Protein AF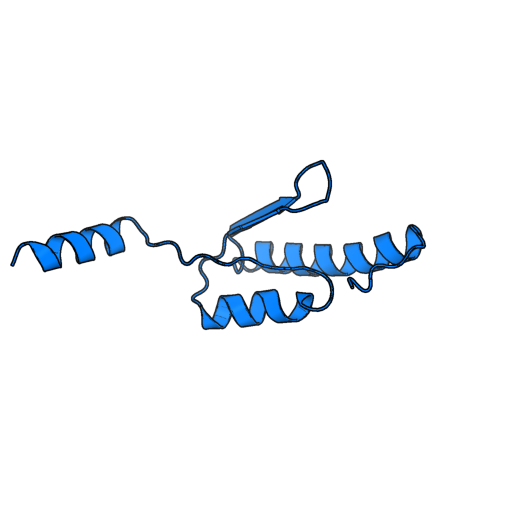-A0A7C3G412-F1 (afdb_monomer_lite)

pLDDT: mean 89.06, std 8.64, range [47.41, 98.0]

Foldseek 3Di:
D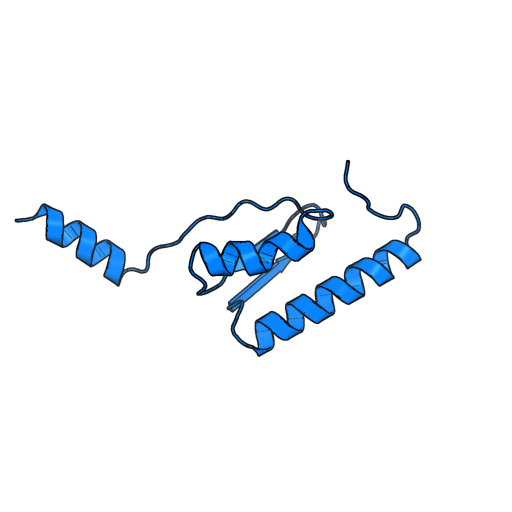APADPDPVSNCVVVVVVVVVVVVCCVVQQWVDWDADPVRPDIDTHGPDDPVSVCVVCVVCVSHDDDDDDDDDDPVRVVVVVVVVVD

Radius of gyration: 16.95 Å; chains: 1; bounding box: 34×29×54 Å

Sequence (87 aa):
MSKLPLDPNERAALWGKQIEATKKMLDEGRIYDWGLFAGGGGGYGISPADAPQVLQNVIQFSPYIKFSSHLVLSIDEVVEVLNSLKG

Secondary structure (DSSP, 8-state):
-----SSHHHHHHHHHHHHHHHHHHHHTTS-SEEEE-TTSS-EEEE----HHHHHHHHHTTTTT----------HHHHHHHHHHT--

Structure (mmCIF, N/CA/C/O backbone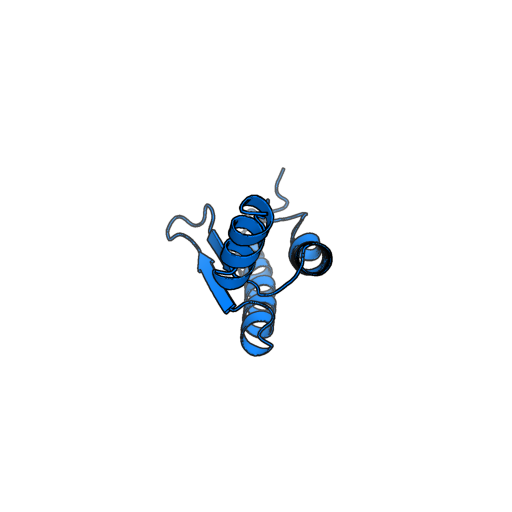):
data_AF-A0A7C3G412-F1
#
_entry.id   AF-A0A7C3G412-F1
#
loop_
_atom_site.group_PDB
_atom_site.id
_atom_site.type_symbol
_atom_site.label_atom_id
_atom_site.label_alt_id
_atom_site.label_comp_id
_atom_site.label_asym_id
_atom_site.label_entity_id
_atom_site.label_seq_id
_atom_site.pdbx_PDB_ins_code
_atom_site.Cartn_x
_atom_site.Cartn_y
_atom_site.Cartn_z
_atom_site.occupancy
_atom_site.B_iso_or_equiv
_atom_site.auth_seq_id
_atom_site.auth_comp_id
_atom_site.auth_asym_id
_atom_site.auth_atom_id
_atom_site.pdbx_PDB_model_num
ATOM 1 N N . MET A 1 1 ? 4.455 17.328 -12.365 1.00 47.41 1 MET A N 1
ATOM 2 C CA . MET A 1 1 ? 4.560 16.601 -13.648 1.00 47.41 1 MET A CA 1
ATOM 3 C C . MET A 1 1 ? 5.089 15.209 -13.347 1.00 47.41 1 MET A C 1
ATOM 5 O O . MET A 1 1 ? 6.089 15.120 -12.646 1.00 47.41 1 MET A O 1
ATOM 9 N N . SER A 1 2 ? 4.400 14.144 -13.765 1.00 56.78 2 SER A N 1
ATOM 10 C CA . SER A 1 2 ? 4.874 12.765 -13.568 1.00 56.78 2 SER A CA 1
ATOM 11 C C . SER A 1 2 ? 6.085 12.498 -14.461 1.00 56.78 2 SER A C 1
ATOM 13 O O . SER A 1 2 ? 6.030 12.802 -15.651 1.00 56.78 2 SER A O 1
ATOM 15 N N . LYS A 1 3 ? 7.155 11.903 -13.924 1.00 66.50 3 LYS A N 1
ATOM 16 C CA . LYS A 1 3 ? 8.368 11.534 -14.685 1.00 66.50 3 LYS A CA 1
ATOM 17 C C . LYS A 1 3 ? 8.184 10.257 -15.526 1.00 66.50 3 LYS A C 1
ATOM 19 O O . LYS A 1 3 ? 9.086 9.430 -15.597 1.00 66.50 3 LYS A O 1
ATOM 24 N N . LEU A 1 4 ? 6.999 10.046 -16.094 1.00 71.81 4 LEU A N 1
ATOM 25 C CA . LEU A 1 4 ? 6.716 8.837 -16.865 1.00 71.81 4 LEU A CA 1
ATOM 26 C C . LEU A 1 4 ? 7.433 8.905 -18.224 1.00 71.81 4 LEU A C 1
ATOM 28 O O . LEU A 1 4 ? 7.255 9.901 -18.929 1.00 71.81 4 LEU A O 1
ATOM 32 N N . PRO A 1 5 ? 8.202 7.871 -18.614 1.00 75.62 5 PRO A N 1
ATOM 33 C CA . PRO A 1 5 ? 8.810 7.801 -19.936 1.00 75.62 5 PRO A CA 1
ATOM 34 C C . PRO A 1 5 ? 7.756 7.867 -21.047 1.00 75.62 5 PRO A C 1
ATOM 36 O O . PRO A 1 5 ? 6.675 7.267 -20.943 1.00 75.62 5 PRO A O 1
ATOM 39 N N . LEU A 1 6 ? 8.067 8.603 -22.117 1.00 79.50 6 LEU A N 1
ATOM 40 C CA . LEU A 1 6 ? 7.235 8.647 -23.323 1.00 79.50 6 LEU A CA 1
ATOM 41 C C . LEU A 1 6 ? 7.403 7.376 -24.162 1.00 79.50 6 LEU A C 1
ATOM 43 O O . LEU A 1 6 ? 6.433 6.943 -24.782 1.00 79.50 6 LEU A O 1
ATOM 47 N N . ASP A 1 7 ? 8.589 6.762 -24.121 1.00 90.38 7 ASP A N 1
ATOM 48 C CA . ASP A 1 7 ? 8.858 5.490 -24.783 1.00 90.38 7 ASP A CA 1
ATOM 49 C C . ASP A 1 7 ? 8.101 4.331 -24.096 1.00 90.38 7 ASP A C 1
ATOM 51 O O . ASP A 1 7 ? 8.181 4.171 -22.869 1.00 90.38 7 ASP A O 1
ATOM 55 N N . PRO A 1 8 ? 7.350 3.510 -24.854 1.00 86.81 8 PRO A N 1
ATOM 56 C CA . PRO A 1 8 ? 6.604 2.386 -24.297 1.00 86.81 8 PRO A CA 1
ATOM 57 C C . PRO A 1 8 ? 7.473 1.317 -23.622 1.00 86.81 8 PRO A C 1
ATOM 59 O O . PRO A 1 8 ? 7.039 0.748 -22.620 1.00 86.81 8 PRO A O 1
ATOM 62 N N . ASN A 1 9 ? 8.683 1.046 -24.125 1.00 89.81 9 ASN A N 1
ATOM 63 C CA . ASN A 1 9 ? 9.563 0.018 -23.565 1.00 89.81 9 ASN A CA 1
ATOM 64 C C . ASN A 1 9 ? 10.189 0.490 -22.252 1.00 89.81 9 ASN A C 1
ATOM 66 O O . ASN A 1 9 ? 10.197 -0.251 -21.269 1.00 89.81 9 ASN A O 1
ATOM 70 N N . GLU A 1 10 ? 10.646 1.742 -22.195 1.00 88.31 10 GLU A N 1
ATOM 71 C CA . GLU A 1 10 ? 11.123 2.360 -20.955 1.00 88.31 10 GLU A CA 1
ATOM 72 C C . GLU A 1 10 ? 10.016 2.416 -19.899 1.00 88.31 10 GLU A C 1
ATOM 74 O O . GLU A 1 10 ? 10.251 2.132 -18.720 1.00 88.31 10 GLU A O 1
ATOM 79 N N . ARG A 1 11 ? 8.782 2.724 -20.321 1.00 85.00 11 ARG A N 1
ATOM 80 C CA . ARG A 1 11 ? 7.614 2.705 -19.438 1.00 85.00 11 ARG A CA 1
ATOM 81 C C . ARG A 1 11 ? 7.344 1.301 -18.908 1.00 85.00 11 ARG A C 1
ATOM 83 O O . ARG A 1 11 ? 7.199 1.151 -17.699 1.00 85.00 11 ARG A O 1
ATOM 90 N N . ALA A 1 12 ? 7.318 0.289 -19.775 1.00 87.75 12 ALA A N 1
ATOM 91 C CA . ALA A 1 12 ? 7.106 -1.100 -19.379 1.00 87.75 12 ALA A CA 1
ATOM 92 C C . ALA A 1 12 ? 8.202 -1.601 -18.426 1.00 87.75 12 ALA A C 1
ATOM 94 O O . ALA A 1 12 ? 7.895 -2.262 -17.439 1.00 87.75 12 ALA A O 1
ATOM 95 N N . ALA A 1 13 ? 9.465 -1.235 -18.660 1.00 88.62 13 ALA A N 1
ATOM 96 C CA . ALA A 1 13 ? 10.579 -1.601 -17.788 1.00 88.62 13 ALA A CA 1
ATOM 97 C C . ALA A 1 13 ? 10.480 -0.945 -16.400 1.00 88.62 13 ALA A C 1
ATOM 99 O O . ALA A 1 13 ? 10.712 -1.603 -15.382 1.00 88.62 13 ALA A O 1
ATOM 100 N N . LEU A 1 14 ? 10.117 0.342 -16.339 1.00 84.00 14 LEU A N 1
ATOM 101 C CA . LEU A 1 14 ? 9.899 1.048 -15.074 1.00 84.00 14 LEU A CA 1
ATOM 102 C C . LEU A 1 14 ? 8.731 0.435 -14.294 1.00 84.00 14 LEU A C 1
ATOM 104 O O . LEU A 1 14 ? 8.860 0.166 -13.099 1.00 84.00 14 LEU A O 1
ATOM 108 N N . TRP A 1 15 ? 7.612 0.187 -14.976 1.00 85.38 15 TRP A N 1
ATOM 109 C CA . TRP A 1 15 ? 6.430 -0.418 -14.370 1.00 85.38 15 TRP A CA 1
ATOM 110 C C . TRP A 1 15 ? 6.678 -1.853 -13.923 1.00 85.38 15 TRP A C 1
ATOM 112 O O . TRP A 1 15 ? 6.290 -2.211 -12.819 1.00 85.38 15 TRP A O 1
ATOM 122 N N . GLY A 1 16 ? 7.392 -2.654 -14.716 1.00 88.50 16 GLY A N 1
ATOM 123 C CA . GLY A 1 16 ? 7.750 -4.025 -14.357 1.00 88.50 16 GLY A CA 1
ATOM 124 C C . GLY A 1 16 ? 8.481 -4.092 -13.017 1.00 88.50 16 GLY A C 1
ATOM 125 O O . GLY A 1 16 ? 8.107 -4.877 -12.153 1.00 88.50 16 GLY A O 1
ATOM 126 N N . LYS A 1 17 ? 9.446 -3.192 -12.779 1.00 85.88 17 LYS A N 1
ATOM 127 C CA . LYS A 1 17 ? 10.139 -3.103 -11.481 1.00 85.88 17 LYS A CA 1
ATOM 128 C C . LYS A 1 17 ? 9.196 -2.754 -10.325 1.00 85.88 17 LYS A C 1
ATOM 130 O O . LYS A 1 17 ? 9.359 -3.290 -9.233 1.00 85.88 17 LYS A O 1
ATOM 135 N N . GLN A 1 18 ? 8.226 -1.866 -10.553 1.00 85.75 18 GLN A N 1
ATOM 136 C CA . GLN A 1 18 ? 7.221 -1.514 -9.543 1.00 85.75 18 GLN A CA 1
ATOM 137 C C . GLN A 1 18 ? 6.306 -2.704 -9.237 1.00 85.75 18 GLN A C 1
ATOM 139 O O . GLN A 1 18 ? 6.078 -3.000 -8.069 1.00 85.75 18 GLN A O 1
ATOM 144 N N . ILE A 1 19 ? 5.858 -3.428 -10.266 1.00 90.44 19 ILE A N 1
ATOM 145 C CA . ILE A 1 19 ? 5.004 -4.610 -10.119 1.00 90.44 19 ILE A CA 1
ATOM 146 C C . ILE A 1 19 ? 5.719 -5.734 -9.365 1.00 90.44 19 ILE A C 1
ATOM 148 O O . ILE A 1 19 ? 5.106 -6.347 -8.498 1.00 90.44 19 ILE A O 1
ATOM 152 N N . GLU A 1 20 ? 7.006 -5.985 -9.616 1.00 92.81 20 GLU A N 1
ATOM 153 C CA . GLU A 1 20 ? 7.760 -6.989 -8.849 1.00 92.81 20 GLU A CA 1
ATOM 154 C C . GLU A 1 20 ? 7.883 -6.616 -7.361 1.00 92.81 20 GLU A C 1
ATOM 156 O O . GLU A 1 20 ? 7.729 -7.473 -6.491 1.00 92.81 20 GLU A O 1
ATOM 161 N N . ALA A 1 21 ? 8.072 -5.330 -7.041 1.00 88.94 21 ALA A N 1
ATOM 162 C CA . ALA A 1 21 ? 8.043 -4.864 -5.654 1.00 88.94 21 ALA A CA 1
ATOM 163 C C . ALA A 1 21 ? 6.650 -5.035 -5.020 1.00 88.94 21 ALA A C 1
ATOM 165 O O . ALA A 1 21 ? 6.547 -5.487 -3.880 1.00 88.94 21 ALA A O 1
ATOM 166 N N . THR A 1 22 ? 5.578 -4.728 -5.758 1.00 90.81 22 THR A N 1
ATOM 167 C CA . THR A 1 22 ? 4.195 -4.928 -5.302 1.00 90.81 22 THR A CA 1
ATOM 168 C C . THR A 1 22 ? 3.881 -6.405 -5.058 1.00 90.81 22 THR A C 1
ATOM 170 O O . THR A 1 22 ? 3.332 -6.728 -4.010 1.00 90.81 22 THR A O 1
ATOM 173 N N . LYS A 1 23 ? 4.278 -7.314 -5.959 1.00 94.75 23 LYS A N 1
ATOM 174 C CA . LYS A 1 23 ? 4.121 -8.767 -5.765 1.00 94.75 23 LYS A CA 1
ATOM 175 C C . LYS A 1 23 ? 4.812 -9.242 -4.493 1.00 94.75 23 LYS A C 1
ATOM 177 O O . LYS A 1 23 ? 4.185 -9.888 -3.667 1.00 94.75 23 LYS A O 1
ATOM 182 N N . LYS A 1 24 ? 6.063 -8.827 -4.280 1.00 94.00 24 LYS A N 1
ATOM 183 C CA . LYS A 1 24 ? 6.790 -9.149 -3.049 1.00 94.00 24 LYS A CA 1
ATOM 184 C C . LYS A 1 24 ? 6.059 -8.648 -1.797 1.00 94.00 24 LYS A C 1
ATOM 186 O O . LYS A 1 24 ? 6.008 -9.352 -0.798 1.00 94.00 24 LYS A O 1
ATOM 191 N N . MET A 1 25 ? 5.471 -7.451 -1.841 1.00 91.62 25 MET A N 1
ATOM 192 C CA . MET A 1 25 ? 4.688 -6.928 -0.716 1.00 91.62 25 MET A CA 1
ATOM 193 C C . MET A 1 25 ? 3.393 -7.720 -0.462 1.00 91.62 25 MET A C 1
ATOM 195 O O . MET A 1 25 ? 2.990 -7.809 0.698 1.00 91.62 25 MET A O 1
ATOM 199 N N . LEU A 1 26 ? 2.754 -8.276 -1.501 1.00 94.69 26 LEU A N 1
ATOM 200 C CA . LEU A 1 26 ? 1.623 -9.208 -1.356 1.00 94.69 26 LEU A CA 1
ATOM 201 C C . LEU A 1 26 ? 2.085 -10.505 -0.683 1.00 94.69 26 LEU A C 1
ATOM 203 O O . LEU A 1 26 ? 1.497 -10.917 0.313 1.00 94.69 26 LEU A O 1
ATOM 207 N N . ASP A 1 27 ? 3.178 -11.096 -1.173 1.00 96.19 27 ASP A N 1
ATOM 208 C CA . ASP A 1 27 ? 3.728 -12.350 -0.643 1.00 96.19 27 ASP A CA 1
ATOM 209 C C . ASP A 1 27 ? 4.172 -12.217 0.827 1.00 96.19 27 ASP A C 1
ATOM 211 O O . ASP A 1 27 ? 4.004 -13.136 1.625 1.00 96.19 27 ASP A O 1
ATOM 215 N N . GLU A 1 28 ? 4.709 -11.054 1.208 1.00 94.38 28 GLU A N 1
ATOM 216 C CA . GLU A 1 28 ? 5.100 -10.726 2.587 1.00 94.38 28 GLU A CA 1
ATOM 217 C C . GLU A 1 28 ? 3.908 -10.353 3.493 1.00 94.38 28 GLU A C 1
ATOM 219 O O . GLU A 1 28 ? 4.107 -10.065 4.673 1.00 94.38 28 GLU A O 1
ATOM 224 N N . GLY A 1 29 ? 2.680 -10.292 2.964 1.00 93.31 29 GLY A N 1
ATOM 225 C CA . GLY A 1 29 ? 1.486 -9.875 3.710 1.00 93.31 29 GLY A CA 1
ATOM 226 C C . GLY A 1 29 ? 1.467 -8.389 4.095 1.00 93.31 29 GLY A C 1
ATOM 227 O O . GLY A 1 29 ? 0.649 -7.961 4.909 1.00 93.31 29 GLY A O 1
ATOM 228 N N . ARG A 1 30 ? 2.355 -7.573 3.514 1.00 91.12 30 ARG A N 1
ATOM 229 C CA . ARG A 1 30 ? 2.412 -6.117 3.744 1.00 91.12 30 ARG A CA 1
ATOM 230 C C . ARG A 1 30 ? 1.267 -5.385 3.058 1.00 91.12 30 ARG A C 1
ATOM 232 O O . ARG A 1 30 ? 0.907 -4.283 3.471 1.00 91.12 30 ARG A O 1
ATOM 239 N N . ILE A 1 31 ? 0.716 -5.976 2.007 1.00 93.50 31 ILE A N 1
ATOM 240 C CA . ILE A 1 31 ? -0.551 -5.593 1.390 1.00 93.50 31 ILE A CA 1
ATOM 241 C C . ILE A 1 31 ? -1.405 -6.851 1.254 1.00 93.50 31 ILE A C 1
ATOM 243 O O . ILE A 1 31 ? -0.897 -7.913 0.917 1.00 93.50 31 ILE A O 1
ATOM 247 N N . TYR A 1 32 ? -2.689 -6.732 1.564 1.00 94.94 32 TYR A N 1
ATOM 248 C CA . TYR A 1 32 ? -3.660 -7.822 1.481 1.00 94.94 32 TYR A CA 1
ATOM 249 C C . TYR A 1 32 ? -4.303 -7.922 0.107 1.00 94.94 32 TYR A C 1
ATOM 251 O O . TYR A 1 32 ? -4.640 -9.014 -0.334 1.00 94.94 32 TYR A O 1
ATOM 259 N N . ASP A 1 33 ? -4.478 -6.782 -0.556 1.00 96.00 33 ASP A N 1
ATOM 260 C CA . ASP A 1 33 ? -5.045 -6.729 -1.895 1.00 96.00 33 ASP A CA 1
ATOM 261 C C . ASP A 1 33 ? -4.451 -5.555 -2.674 1.00 96.00 33 ASP A C 1
ATOM 263 O O . ASP A 1 33 ? -4.011 -4.553 -2.094 1.00 96.00 33 ASP A O 1
ATOM 267 N N . TRP A 1 34 ? -4.435 -5.685 -3.995 1.00 94.81 34 TRP A N 1
ATOM 268 C CA . TRP A 1 34 ? -3.955 -4.673 -4.920 1.00 94.81 34 TRP A CA 1
ATOM 269 C C . TRP A 1 34 ? -4.672 -4.797 -6.258 1.00 94.81 34 TRP A C 1
ATOM 271 O O . TRP A 1 34 ? -4.782 -5.884 -6.822 1.00 94.81 34 TRP A O 1
ATOM 281 N N . GLY A 1 35 ? -5.083 -3.662 -6.817 1.00 94.25 35 GLY A N 1
ATOM 282 C CA . GLY A 1 35 ? -5.728 -3.635 -8.119 1.00 94.25 35 GLY A CA 1
ATOM 283 C C . GLY A 1 35 ? -5.425 -2.370 -8.901 1.00 94.25 35 GLY A C 1
ATOM 284 O O . GLY A 1 35 ? -5.312 -1.275 -8.353 1.00 94.25 35 GLY A O 1
ATOM 285 N N . LEU A 1 36 ? -5.351 -2.527 -10.218 1.00 92.12 36 LEU A N 1
ATOM 286 C CA . LEU A 1 36 ? -5.263 -1.443 -11.184 1.00 92.12 36 LEU A CA 1
ATOM 287 C C . LEU A 1 36 ? -6.584 -1.360 -11.950 1.00 92.12 36 LEU A C 1
ATOM 289 O O . LEU A 1 36 ? -7.096 -2.368 -12.437 1.00 92.12 36 LEU A O 1
ATOM 293 N N . PHE A 1 37 ? -7.122 -0.155 -12.112 1.00 94.12 37 PHE A N 1
ATOM 294 C CA . PHE A 1 37 ? -8.288 0.051 -12.964 1.00 94.12 37 PHE A CA 1
ATOM 295 C C . PHE A 1 37 ? -7.922 -0.204 -14.426 1.00 94.12 37 PHE A C 1
ATOM 297 O O . PHE A 1 37 ? -6.875 0.238 -14.888 1.00 94.12 37 PHE A O 1
ATOM 304 N N . ALA A 1 38 ? -8.808 -0.851 -15.186 1.00 90.94 38 ALA A N 1
ATOM 305 C CA . ALA A 1 38 ? -8.531 -1.253 -16.570 1.00 90.94 38 ALA A CA 1
ATOM 306 C C . ALA A 1 38 ? -8.107 -0.089 -17.494 1.00 90.94 38 ALA A C 1
ATOM 308 O O . ALA A 1 38 ? -7.367 -0.296 -18.449 1.00 90.94 38 ALA A O 1
ATOM 309 N N . GLY A 1 39 ? -8.528 1.145 -17.192 1.00 87.94 39 GLY A N 1
ATOM 310 C CA . GLY A 1 39 ? -8.100 2.354 -17.909 1.00 87.94 39 GLY A CA 1
ATOM 311 C C . GLY A 1 39 ? -6.713 2.892 -17.520 1.00 87.94 39 GLY A C 1
ATOM 312 O O . GLY A 1 39 ? -6.294 3.912 -18.057 1.00 87.94 39 GLY A O 1
ATOM 313 N N . GLY A 1 40 ? -6.017 2.276 -16.559 1.00 81.12 40 GLY A N 1
ATOM 314 C CA . GLY A 1 40 ? -4.652 2.614 -16.133 1.00 81.12 40 GLY A CA 1
ATOM 315 C C . GLY A 1 40 ? -4.487 3.919 -15.340 1.00 81.12 40 GLY A C 1
ATOM 316 O O . GLY A 1 40 ? -3.395 4.201 -14.857 1.00 81.12 40 GLY A O 1
ATOM 317 N N . GLY A 1 41 ? -5.545 4.722 -15.186 1.00 81.50 41 GLY A N 1
ATOM 318 C CA . GLY A 1 41 ? -5.493 6.035 -14.525 1.00 81.50 41 GLY A CA 1
ATOM 319 C C . GLY A 1 41 ? -5.476 6.003 -12.992 1.00 81.50 41 GLY A C 1
ATOM 320 O O . GLY A 1 41 ? -5.354 7.052 -12.364 1.00 81.50 41 GLY A O 1
ATOM 321 N N . GLY A 1 42 ? -5.616 4.827 -12.385 1.00 90.62 42 GLY A N 1
ATOM 322 C CA . GLY A 1 42 ? -5.681 4.668 -10.938 1.00 90.62 42 GLY A CA 1
ATOM 323 C C . GLY A 1 42 ? -5.824 3.210 -10.528 1.00 90.62 42 GLY A C 1
ATOM 324 O O . GLY A 1 42 ? -5.837 2.307 -11.366 1.00 90.62 42 GLY 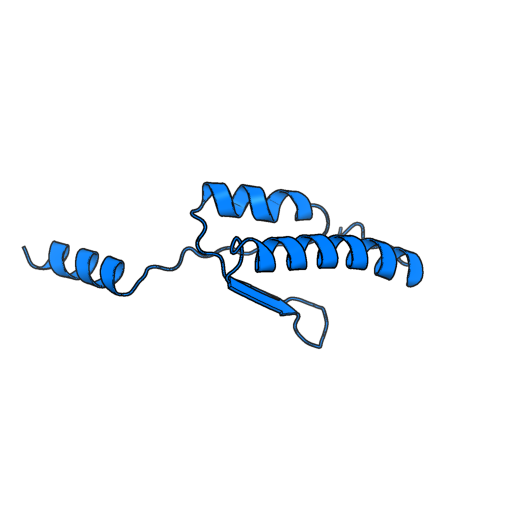A O 1
ATOM 325 N N . GLY A 1 43 ? -5.933 2.997 -9.226 1.00 93.12 43 GLY A N 1
ATOM 326 C CA . GLY A 1 43 ? -6.051 1.679 -8.631 1.00 93.12 43 GLY A CA 1
ATOM 327 C C . GLY A 1 43 ? -6.317 1.781 -7.138 1.00 93.12 43 GLY A C 1
ATOM 328 O O . GLY A 1 43 ? -6.619 2.860 -6.623 1.00 93.12 43 GLY A O 1
ATOM 329 N N . TYR A 1 44 ? -6.176 0.65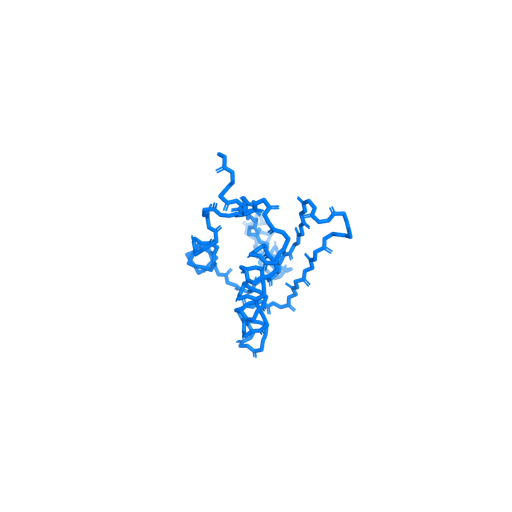8 -6.451 1.00 94.62 44 TYR A N 1
ATOM 330 C CA . TYR A 1 44 ? -6.314 0.565 -5.008 1.00 94.62 44 TYR A CA 1
ATOM 331 C C . TYR A 1 44 ? -5.281 -0.405 -4.430 1.00 94.62 44 TYR A C 1
ATOM 333 O O . TYR A 1 44 ? -4.722 -1.249 -5.131 1.00 94.62 44 TYR A O 1
ATOM 341 N N . GLY A 1 45 ? -5.039 -0.278 -3.131 1.00 93.94 45 GLY A N 1
ATOM 342 C CA . GLY A 1 45 ? -4.287 -1.247 -2.349 1.00 93.94 45 GLY A CA 1
ATOM 343 C C . GLY A 1 45 ? -4.820 -1.269 -0.924 1.00 93.94 45 GLY A C 1
ATOM 344 O O . GLY A 1 45 ? -5.182 -0.221 -0.389 1.00 93.94 45 GLY A O 1
ATOM 345 N N . ILE A 1 46 ? -4.883 -2.455 -0.329 1.00 95.69 46 ILE A N 1
ATOM 346 C CA . ILE A 1 46 ? -5.309 -2.664 1.057 1.00 95.69 46 ILE A CA 1
ATOM 347 C C . ILE A 1 46 ? -4.102 -3.176 1.833 1.00 95.69 46 ILE A C 1
ATOM 349 O O . ILE A 1 46 ? -3.402 -4.073 1.374 1.00 95.69 46 ILE A O 1
ATOM 353 N N . SER A 1 47 ? -3.841 -2.604 3.003 1.00 93.88 47 SER A N 1
ATOM 354 C CA . SER A 1 47 ? -2.708 -2.963 3.855 1.00 93.88 47 SER A CA 1
ATOM 355 C C . SER A 1 47 ? -3.160 -3.018 5.313 1.00 93.88 47 SER A C 1
ATOM 357 O O . SER A 1 47 ? -3.960 -2.168 5.702 1.00 93.88 47 SER A O 1
ATOM 359 N N . PRO A 1 48 ? -2.641 -3.952 6.130 1.00 94.00 48 PRO A N 1
ATOM 360 C CA . PRO A 1 48 ? -2.836 -3.932 7.583 1.00 94.00 48 PRO A CA 1
ATOM 361 C C . PRO A 1 48 ? -1.977 -2.885 8.302 1.00 94.00 48 PRO A C 1
ATOM 363 O O . PRO A 1 48 ? -1.993 -2.806 9.525 1.00 94.00 48 PRO A O 1
ATOM 366 N N . ALA A 1 49 ? -1.158 -2.143 7.557 1.00 91.44 49 ALA A N 1
ATOM 367 C CA . ALA A 1 49 ? -0.214 -1.184 8.095 1.00 91.44 49 ALA A CA 1
ATOM 368 C C . ALA A 1 49 ? -0.902 0.001 8.791 1.00 91.44 49 ALA A C 1
ATOM 370 O O . ALA A 1 49 ? -1.915 0.523 8.325 1.00 91.44 49 ALA A O 1
ATOM 371 N N . ASP A 1 50 ? -0.265 0.490 9.852 1.00 92.62 50 ASP A N 1
ATOM 372 C CA . ASP A 1 50 ? -0.593 1.768 10.473 1.00 92.62 50 ASP A CA 1
ATOM 373 C C . ASP A 1 50 ? -0.105 2.962 9.625 1.00 92.62 50 ASP A C 1
ATOM 375 O O . ASP A 1 50 ? 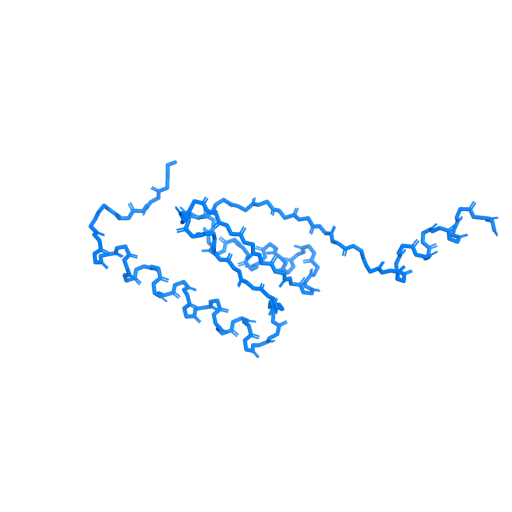0.558 2.810 8.593 1.00 92.62 50 ASP A O 1
ATOM 379 N N . ALA A 1 51 ? -0.434 4.188 10.042 1.00 91.44 51 ALA A N 1
ATOM 380 C CA . ALA A 1 51 ? -0.110 5.388 9.266 1.00 91.44 51 ALA A CA 1
ATOM 381 C C . ALA A 1 51 ? 1.397 5.554 8.946 1.00 91.44 51 ALA A C 1
ATOM 383 O O . ALA A 1 51 ? 1.718 5.823 7.781 1.00 91.44 51 ALA A O 1
ATOM 384 N N . PRO A 1 52 ? 2.340 5.384 9.900 1.00 92.38 52 PRO A N 1
ATOM 385 C CA . PRO A 1 52 ? 3.771 5.421 9.597 1.00 92.38 52 PRO A CA 1
ATOM 386 C C . PRO A 1 52 ? 4.195 4.377 8.563 1.00 92.38 52 PRO A C 1
ATOM 388 O O . PRO A 1 52 ? 4.921 4.701 7.616 1.00 92.38 52 PRO A O 1
ATOM 391 N N . GLN A 1 53 ? 3.727 3.137 8.708 1.00 89.75 53 GLN A N 1
ATOM 392 C CA . GLN A 1 53 ? 4.107 2.051 7.817 1.00 89.75 53 GLN A CA 1
ATOM 393 C C . GLN A 1 53 ? 3.488 2.223 6.419 1.00 89.75 53 GLN A C 1
ATOM 395 O O . GLN A 1 53 ? 4.154 1.948 5.416 1.00 89.75 53 GLN A O 1
ATOM 400 N N . VAL A 1 54 ? 2.273 2.778 6.323 1.00 91.19 54 VAL A N 1
ATOM 401 C CA . VAL A 1 54 ? 1.667 3.210 5.053 1.00 91.19 54 VAL A CA 1
ATOM 402 C C . VAL A 1 54 ? 2.537 4.264 4.368 1.00 91.19 54 VAL A C 1
ATOM 404 O O . VAL A 1 54 ? 2.828 4.117 3.180 1.00 91.19 54 VAL A O 1
ATOM 407 N N . LEU A 1 55 ? 3.009 5.291 5.086 1.00 90.88 55 LEU A N 1
ATOM 408 C CA . LEU A 1 55 ? 3.872 6.322 4.498 1.00 90.88 55 LEU A CA 1
ATOM 409 C C . LEU A 1 55 ? 5.175 5.725 3.951 1.00 90.88 55 LEU A C 1
ATOM 411 O O . LEU A 1 55 ? 5.557 6.030 2.821 1.00 90.88 55 LEU A O 1
ATOM 415 N N . GLN A 1 56 ? 5.827 4.840 4.707 1.00 88.88 56 GLN A N 1
ATOM 416 C CA . GLN A 1 56 ? 7.028 4.135 4.245 1.00 88.88 56 GLN A CA 1
ATOM 417 C C . GLN A 1 56 ? 6.764 3.325 2.969 1.00 88.88 56 GLN A C 1
ATOM 419 O O . GLN A 1 56 ? 7.587 3.320 2.053 1.00 88.88 56 GLN A O 1
ATOM 424 N N . ASN A 1 57 ? 5.601 2.676 2.883 1.00 84.38 57 ASN A N 1
ATOM 425 C CA . ASN A 1 57 ? 5.219 1.882 1.722 1.00 84.38 57 ASN A CA 1
ATOM 426 C C . ASN A 1 57 ? 4.975 2.750 0.478 1.00 84.38 57 ASN A C 1
ATOM 428 O O . ASN A 1 57 ? 5.352 2.335 -0.616 1.00 84.38 57 ASN A O 1
ATOM 432 N N . VAL A 1 58 ? 4.370 3.936 0.611 1.00 87.94 58 VAL A N 1
ATOM 433 C CA . VAL A 1 58 ? 3.991 4.768 -0.549 1.00 87.94 58 VAL A CA 1
ATOM 434 C C . VAL A 1 58 ? 5.056 5.785 -0.963 1.00 87.94 58 VAL A C 1
ATOM 436 O O . VAL A 1 58 ? 5.123 6.157 -2.136 1.00 87.94 58 VAL A O 1
ATOM 439 N N . ILE A 1 59 ? 5.928 6.225 -0.046 1.00 88.12 59 ILE A N 1
ATOM 440 C CA . ILE A 1 59 ? 6.897 7.299 -0.327 1.00 88.12 59 ILE A CA 1
ATOM 441 C C . ILE A 1 59 ? 7.899 6.915 -1.422 1.00 88.12 59 ILE A C 1
ATOM 443 O O . ILE A 1 59 ? 8.280 7.764 -2.228 1.00 88.12 59 ILE A O 1
ATOM 447 N N . GLN A 1 60 ? 8.247 5.628 -1.527 1.00 82.56 60 GLN A N 1
ATOM 448 C CA . GLN A 1 60 ? 9.109 5.096 -2.591 1.00 82.56 60 GLN A CA 1
ATOM 449 C C . GLN A 1 60 ? 8.528 5.307 -4.004 1.00 82.56 60 GLN A C 1
ATOM 451 O O . GLN A 1 60 ? 9.268 5.350 -4.986 1.00 82.56 60 GLN A O 1
ATOM 456 N N . PHE A 1 61 ? 7.208 5.489 -4.111 1.00 82.62 61 PHE A N 1
ATOM 457 C CA . PHE A 1 61 ? 6.488 5.689 -5.368 1.00 82.62 61 PHE A CA 1
ATOM 458 C C . PHE A 1 61 ? 6.090 7.156 -5.616 1.00 82.62 61 PHE A C 1
ATOM 460 O O . PHE A 1 61 ? 5.628 7.478 -6.711 1.00 82.62 61 PHE A O 1
ATOM 467 N N . SER A 1 62 ? 6.313 8.055 -4.648 1.00 81.06 62 SER A N 1
ATOM 468 C CA . SER A 1 62 ? 5.941 9.482 -4.679 1.00 81.06 62 SER A CA 1
ATOM 469 C C . SER A 1 62 ? 6.310 10.256 -5.966 1.00 81.06 62 SER A C 1
ATOM 471 O O . SER A 1 62 ? 5.502 11.072 -6.417 1.00 81.06 62 SER A O 1
ATOM 473 N N . PRO A 1 63 ? 7.456 10.013 -6.647 1.00 80.44 63 PRO A N 1
ATOM 474 C CA . PRO A 1 63 ? 7.744 10.714 -7.905 1.00 80.44 63 PRO A CA 1
ATOM 475 C C . PRO A 1 63 ? 6.904 10.246 -9.111 1.00 80.44 63 PRO A C 1
ATOM 477 O O . PRO A 1 63 ? 6.904 10.920 -10.147 1.00 80.44 63 PRO A O 1
ATOM 480 N N . TYR A 1 64 ? 6.204 9.114 -9.002 1.00 80.31 64 TYR A N 1
ATOM 481 C CA . TYR A 1 64 ? 5.490 8.472 -10.112 1.00 80.31 64 TYR A CA 1
ATOM 482 C C . TYR A 1 64 ? 3.986 8.341 -9.874 1.00 80.31 64 TYR A C 1
ATOM 484 O O . TYR A 1 64 ? 3.218 8.407 -10.831 1.00 80.31 64 TYR A O 1
ATOM 492 N N . ILE A 1 65 ? 3.566 8.175 -8.620 1.00 84.75 65 ILE A N 1
ATOM 493 C CA . ILE A 1 65 ? 2.186 7.869 -8.246 1.00 84.75 65 ILE A CA 1
ATOM 494 C C . ILE A 1 65 ? 1.723 8.871 -7.190 1.00 84.75 65 ILE A C 1
ATOM 496 O O . ILE A 1 65 ? 2.420 9.146 -6.214 1.00 84.75 65 ILE A O 1
ATOM 500 N N . LYS A 1 66 ? 0.521 9.414 -7.390 1.00 88.31 66 LYS A N 1
ATOM 501 C CA . LYS A 1 66 ? -0.190 10.182 -6.367 1.00 88.31 66 LYS A CA 1
ATOM 502 C C . LYS A 1 66 ? -1.038 9.221 -5.547 1.00 88.31 66 LYS A C 1
ATOM 504 O O . LYS A 1 66 ? -1.833 8.485 -6.123 1.00 88.31 66 LYS A O 1
ATOM 509 N N . PHE A 1 67 ? -0.889 9.263 -4.230 1.00 89.25 67 PHE A N 1
ATOM 510 C CA . PHE A 1 67 ? -1.664 8.434 -3.312 1.00 89.25 67 PHE A CA 1
ATOM 511 C C . PHE A 1 67 ? -2.667 9.277 -2.531 1.00 89.25 67 PHE A C 1
ATOM 513 O O . PHE A 1 67 ? -2.373 10.407 -2.138 1.00 89.25 67 PHE A O 1
ATOM 520 N N . SER A 1 68 ? -3.823 8.679 -2.268 1.00 91.81 68 SER A N 1
ATOM 521 C CA . SER A 1 68 ? -4.757 9.086 -1.223 1.00 91.81 68 SER A CA 1
ATOM 522 C C . SER A 1 68 ? -4.907 7.897 -0.284 1.00 91.81 68 SER A C 1
ATOM 524 O O . SER A 1 68 ? -5.257 6.808 -0.734 1.00 91.81 68 SER A O 1
ATOM 526 N N . SER A 1 69 ? -4.591 8.097 0.994 1.00 91.62 69 SER A N 1
ATOM 527 C CA . SER A 1 69 ? -4.621 7.038 2.003 1.00 91.62 69 SER A CA 1
ATOM 528 C C . SER A 1 69 ? -5.707 7.329 3.027 1.00 91.62 69 SER A C 1
ATOM 530 O O . SER A 1 69 ? -5.827 8.457 3.505 1.00 91.62 69 SER A O 1
ATOM 532 N N . HIS A 1 70 ? -6.462 6.296 3.385 1.00 94.19 70 HIS A N 1
ATOM 533 C CA . HIS A 1 70 ? -7.503 6.349 4.402 1.00 94.19 70 HIS A CA 1
ATOM 534 C C . HIS A 1 70 ? -7.231 5.241 5.415 1.00 94.19 70 HIS A C 1
ATOM 536 O O . HIS A 1 70 ? -7.082 4.085 5.024 1.00 94.19 70 HIS A O 1
ATOM 542 N N . LEU A 1 71 ? -7.145 5.595 6.699 1.00 94.25 71 LEU A N 1
ATOM 543 C CA . LEU A 1 71 ? -7.154 4.592 7.759 1.00 94.25 71 LEU A CA 1
ATOM 544 C C . LEU A 1 71 ? -8.563 4.012 7.851 1.00 94.25 71 LEU A C 1
ATOM 546 O O . LEU A 1 71 ? -9.546 4.755 7.821 1.00 94.25 71 LEU A O 1
ATOM 550 N N . VAL A 1 72 ? -8.642 2.691 7.935 1.00 94.81 72 VAL A N 1
ATOM 551 C CA . VAL A 1 72 ? -9.899 1.955 8.037 1.00 94.81 72 VAL A CA 1
ATOM 552 C C . VAL A 1 72 ? -9.914 1.269 9.391 1.00 94.81 72 VAL A C 1
ATOM 554 O O . VAL A 1 72 ? -8.962 0.575 9.729 1.00 94.81 72 VAL A O 1
ATOM 557 N N . LEU A 1 73 ? -10.989 1.483 10.147 1.00 94.69 73 LEU A N 1
ATOM 558 C CA . LEU A 1 73 ? -11.206 0.814 11.423 1.00 94.69 73 LEU A CA 1
ATOM 559 C C . LEU A 1 73 ? -11.858 -0.550 11.197 1.00 94.69 73 LEU A C 1
ATOM 561 O O . LEU A 1 73 ? -12.742 -0.705 10.349 1.00 94.69 73 LEU A O 1
ATOM 565 N N . SER A 1 74 ? -11.440 -1.524 11.991 1.00 94.12 74 SER A N 1
ATOM 566 C CA . SER A 1 74 ? -12.123 -2.799 12.162 1.00 94.12 74 SER A CA 1
ATOM 567 C C . SER A 1 74 ? -13.480 -2.617 12.849 1.00 94.12 74 SER A C 1
ATOM 569 O O . SER A 1 74 ? -13.759 -1.600 13.488 1.00 94.12 74 SER A O 1
ATOM 571 N N . ILE A 1 75 ? -14.339 -3.634 12.738 1.00 97.44 75 ILE A N 1
ATOM 572 C CA . ILE A 1 75 ? -15.628 -3.652 13.444 1.00 97.44 75 ILE A CA 1
ATOM 573 C C . ILE A 1 75 ? -15.413 -3.535 14.958 1.00 97.44 75 ILE A C 1
ATOM 575 O O . ILE A 1 75 ? -16.155 -2.805 15.608 1.00 97.44 75 ILE A O 1
ATOM 579 N N . ASP A 1 76 ? -14.390 -4.196 15.501 1.00 97.50 76 ASP A N 1
ATOM 580 C CA . ASP A 1 76 ? -14.101 -4.188 16.937 1.00 97.50 76 ASP A CA 1
ATOM 581 C C . ASP A 1 76 ? -13.696 -2.790 17.427 1.00 97.50 76 ASP A C 1
ATOM 583 O O . ASP A 1 76 ? -14.238 -2.311 18.421 1.00 97.50 76 ASP A O 1
ATOM 587 N N . GLU A 1 77 ? -12.840 -2.082 16.681 1.00 96.38 77 GLU A N 1
ATOM 588 C CA . GLU A 1 77 ? -12.483 -0.685 16.980 1.00 96.38 77 GLU A CA 1
ATOM 589 C C . GLU A 1 77 ? -13.707 0.239 16.912 1.00 96.38 77 GLU A C 1
ATOM 591 O O . GLU A 1 77 ? -13.892 1.112 17.761 1.00 96.38 77 GLU A O 1
ATOM 596 N N . VAL A 1 78 ? -14.592 0.037 15.930 1.00 97.81 78 VAL A N 1
ATOM 597 C CA . VAL A 1 78 ? -15.850 0.795 15.844 1.00 97.81 78 VAL A CA 1
ATOM 598 C C . VAL A 1 78 ? -16.750 0.500 17.050 1.00 97.81 78 VAL A C 1
ATOM 600 O O . VAL A 1 78 ? -17.341 1.422 17.614 1.00 97.81 78 VAL A O 1
ATOM 603 N N . VAL A 1 79 ? -16.853 -0.762 17.476 1.00 98.00 79 VAL A N 1
ATOM 604 C CA . VAL A 1 79 ? -17.629 -1.166 18.660 1.00 98.00 79 VAL A CA 1
ATOM 605 C C . VAL A 1 79 ? -17.067 -0.532 19.932 1.00 98.00 79 VAL A C 1
ATOM 607 O O . VAL A 1 79 ? -17.844 -0.040 20.751 1.00 98.00 79 VAL A O 1
ATOM 610 N N . GLU A 1 80 ? -15.745 -0.494 20.092 1.00 97.12 80 GLU A N 1
ATOM 611 C CA . GLU A 1 80 ? -15.086 0.151 21.229 1.00 97.12 80 GLU A CA 1
ATOM 612 C C . GLU A 1 80 ? -15.437 1.644 21.309 1.00 97.12 80 GLU A C 1
ATOM 614 O O . GLU A 1 80 ? -15.892 2.121 22.354 1.00 97.12 80 GLU A O 1
ATOM 619 N N . VAL A 1 81 ? -15.346 2.360 20.182 1.00 97.00 81 VAL A N 1
ATOM 620 C CA . VAL A 1 81 ? -15.752 3.771 20.091 1.00 97.00 81 VAL A CA 1
ATOM 621 C C . VAL A 1 81 ? -17.219 3.940 20.491 1.00 97.00 81 VAL A C 1
ATOM 623 O O . VAL A 1 81 ? -17.536 4.789 21.324 1.00 97.00 81 VAL A O 1
ATOM 626 N N . LEU A 1 82 ? -18.124 3.114 19.962 1.00 97.62 82 LEU A N 1
ATOM 627 C CA . LEU A 1 82 ? -19.549 3.191 20.297 1.00 97.62 82 LEU A CA 1
ATOM 628 C C . LEU A 1 82 ? -19.844 2.886 21.772 1.00 97.62 82 LEU A C 1
ATOM 630 O O . LEU A 1 82 ? -20.784 3.455 22.328 1.00 97.62 82 LEU A O 1
ATOM 634 N N . ASN A 1 83 ? -19.075 2.004 22.411 1.00 96.75 83 ASN A N 1
ATOM 635 C CA . ASN A 1 83 ? -19.234 1.696 23.831 1.00 96.75 83 ASN A CA 1
ATOM 636 C C . ASN A 1 83 ? -18.731 2.839 24.719 1.00 96.75 83 ASN A C 1
ATOM 638 O O . ASN A 1 83 ? -19.402 3.165 25.693 1.00 96.75 83 ASN A O 1
ATOM 642 N N . SER A 1 84 ? -17.637 3.514 24.345 1.00 95.75 84 SER A N 1
ATOM 643 C CA . SER A 1 84 ? -17.129 4.685 25.083 1.00 95.75 84 SER A CA 1
ATOM 644 C C . SER A 1 84 ? -18.135 5.843 25.178 1.00 95.75 84 SER A C 1
ATOM 646 O O . SER A 1 84 ? -18.089 6.636 26.114 1.00 95.75 84 SER A O 1
ATOM 648 N N . LEU A 1 85 ? -19.078 5.926 24.232 1.00 95.06 85 LEU A N 1
ATOM 649 C CA . LEU A 1 85 ? -20.133 6.942 24.226 1.00 95.06 85 LEU A CA 1
ATOM 650 C C . LEU A 1 85 ? -21.298 6.616 25.169 1.00 95.06 85 LEU A C 1
ATOM 652 O O . LEU A 1 85 ? -22.089 7.506 25.478 1.00 95.06 85 LEU A O 1
ATOM 656 N N . LYS A 1 86 ? -21.450 5.355 25.587 1.00 89.88 86 LYS A N 1
ATOM 657 C CA . LYS A 1 86 ? -22.603 4.900 26.381 1.00 89.88 86 LYS A CA 1
ATOM 658 C C . LYS A 1 86 ? -22.449 5.140 27.888 1.00 89.88 86 LYS A C 1
ATOM 660 O O . LYS A 1 86 ? -23.455 5.029 28.586 1.00 89.88 86 LYS A O 1
ATOM 665 N N . GLY A 1 87 ? -21.262 5.553 28.344 1.00 64.19 87 GLY A N 1
ATOM 666 C CA . GLY A 1 87 ? -20.932 5.716 29.764 1.00 64.19 87 GLY A CA 1
ATOM 667 C C . GLY A 1 87 ? -20.462 4.419 30.399 1.00 64.19 87 GLY A C 1
ATOM 668 O O . GLY A 1 87 ? -21.166 3.397 30.245 1.00 64.19 87 GLY A O 1
#